Protein AF-A0A839QKT5-F1 (afdb_monomer_lite)

Secondary structure (DSSP, 8-state):
--HHHHHHHHHHHHHHHHHHHHHHHHHHHHHHHHHHHHHHHHHHHHHHHHHHHHHHHHHHHHHHHH--SS-S---HHHHHHHHHHHHHHHHHHHHH-HHHHHHHHHHHHHHHHHHHHHHT--S---HHHHHHHHS-SSHHHHHHHHHHHHHHHHT---

Structure (mmCIF, N/CA/C/O backbone):
data_AF-A0A839QKT5-F1
#
_entry.id   AF-A0A839QKT5-F1
#
loop_
_atom_site.group_PDB
_atom_site.id
_atom_site.type_symbol
_atom_site.label_atom_id
_atom_site.label_alt_id
_atom_site.label_comp_id
_atom_site.label_asym_id
_atom_site.label_entity_id
_atom_site.label_seq_id
_atom_site.pdbx_PDB_ins_code
_atom_site.Cartn_x
_atom_site.Cartn_y
_atom_site.Cartn_z
_atom_site.occupancy
_atom_site.B_iso_or_equiv
_atom_site.auth_seq_id
_atom_site.auth_comp_id
_atom_site.auth_asym_id
_atom_site.auth_atom_id
_atom_site.pdbx_PDB_model_num
ATOM 1 N N . MET A 1 1 ? -34.070 -5.105 59.550 1.00 51.78 1 MET A N 1
ATOM 2 C CA . MET A 1 1 ? -33.816 -6.042 58.430 1.00 51.78 1 MET A CA 1
ATOM 3 C C . MET A 1 1 ? -33.884 -5.419 57.031 1.00 51.78 1 MET A C 1
ATOM 5 O O . MET A 1 1 ? -33.494 -6.091 56.093 1.00 51.78 1 MET A O 1
ATOM 9 N N . TRP A 1 2 ? -34.306 -4.158 56.857 1.00 44.28 2 TRP A N 1
ATOM 10 C CA . TRP A 1 2 ? -34.343 -3.513 55.532 1.00 44.28 2 TRP A CA 1
ATOM 11 C C . TRP A 1 2 ? -32.996 -2.905 55.100 1.00 44.28 2 TRP A C 1
ATOM 13 O O . TRP A 1 2 ? -32.636 -2.972 53.930 1.00 44.28 2 TRP A O 1
ATOM 23 N N . ALA A 1 3 ? -32.203 -2.388 56.044 1.00 51.62 3 ALA A N 1
ATOM 24 C CA . ALA A 1 3 ? -30.921 -1.732 55.759 1.00 51.62 3 ALA A CA 1
ATOM 25 C C . ALA A 1 3 ? -29.873 -2.651 55.095 1.00 51.62 3 ALA A C 1
ATOM 27 O O . ALA A 1 3 ? -29.121 -2.205 54.235 1.00 51.62 3 ALA A O 1
ATOM 28 N N . THR A 1 4 ? -29.851 -3.943 55.437 1.00 53.81 4 THR A N 1
ATOM 29 C CA . THR A 1 4 ? -28.944 -4.932 54.830 1.00 53.81 4 THR A CA 1
ATOM 30 C C . THR A 1 4 ? -29.309 -5.266 53.382 1.00 53.81 4 THR A C 1
ATOM 32 O O . THR A 1 4 ? -28.418 -5.493 52.569 1.00 53.81 4 THR A O 1
ATOM 35 N N . VAL A 1 5 ? -30.598 -5.235 53.028 1.00 55.81 5 VAL A N 1
ATOM 36 C CA . VAL A 1 5 ? -31.071 -5.475 51.652 1.00 55.81 5 VAL A CA 1
ATOM 37 C C . VAL A 1 5 ? -30.737 -4.284 50.746 1.00 55.81 5 VAL A C 1
ATOM 39 O O . VAL A 1 5 ? -30.246 -4.474 49.634 1.00 55.81 5 VAL A O 1
ATOM 42 N N . PHE A 1 6 ? -30.913 -3.052 51.240 1.00 46.53 6 PHE A N 1
ATOM 43 C CA . PHE A 1 6 ? -30.546 -1.841 50.496 1.00 46.53 6 PHE A CA 1
ATOM 44 C C . PHE A 1 6 ? -29.030 -1.694 50.304 1.00 46.53 6 PHE A C 1
ATOM 46 O O . PHE A 1 6 ? -28.591 -1.311 49.221 1.00 46.53 6 PHE A O 1
ATOM 53 N N . ALA A 1 7 ? -28.223 -2.057 51.306 1.00 49.94 7 ALA A N 1
ATOM 54 C CA . ALA A 1 7 ? -26.767 -2.063 51.173 1.00 49.94 7 ALA A CA 1
ATOM 55 C C . ALA A 1 7 ? -26.282 -3.098 50.137 1.00 49.94 7 ALA A C 1
ATOM 57 O O . ALA A 1 7 ? -25.405 -2.792 49.331 1.00 49.94 7 ALA A O 1
ATOM 58 N N . GLY A 1 8 ? -26.890 -4.291 50.098 1.00 43.38 8 GLY A N 1
ATOM 59 C CA . GLY A 1 8 ? -26.579 -5.318 49.096 1.00 43.38 8 GLY A CA 1
ATOM 60 C C . GLY A 1 8 ? -26.918 -4.895 47.660 1.00 43.38 8 GLY A C 1
ATOM 61 O O . GLY A 1 8 ? -26.115 -5.103 46.753 1.00 43.38 8 GLY A O 1
ATOM 62 N N . LEU A 1 9 ? -28.066 -4.238 47.457 1.00 54.50 9 LEU A N 1
ATOM 63 C CA . LEU A 1 9 ? -28.473 -3.692 46.153 1.00 54.50 9 LEU A CA 1
ATOM 64 C C . LEU A 1 9 ? -27.555 -2.561 45.673 1.00 54.50 9 LEU A C 1
ATOM 66 O O . LEU A 1 9 ? -27.207 -2.515 44.494 1.00 54.50 9 LEU A O 1
ATOM 70 N N . ALA A 1 10 ? -27.126 -1.680 46.580 1.00 54.78 10 ALA A N 1
ATOM 71 C CA . ALA A 1 10 ? -26.195 -0.607 46.251 1.00 54.78 10 ALA A CA 1
ATOM 72 C C . ALA A 1 10 ? -24.835 -1.162 45.797 1.00 54.78 10 ALA A C 1
ATOM 74 O O . ALA A 1 10 ? -24.336 -0.758 44.753 1.00 54.78 10 ALA A O 1
ATOM 75 N N . VAL A 1 11 ? -24.272 -2.143 46.512 1.00 57.47 11 VAL A N 1
ATOM 76 C CA . VAL A 1 11 ? -22.992 -2.778 46.142 1.00 57.47 11 VAL A CA 1
ATOM 77 C C . VAL A 1 11 ? -23.096 -3.526 44.808 1.00 57.47 11 VAL A C 1
ATOM 79 O O . VAL A 1 11 ? -22.200 -3.409 43.970 1.00 57.47 11 VAL A O 1
ATOM 82 N N . ALA A 1 12 ? -24.201 -4.237 44.563 1.00 57.78 12 ALA A N 1
ATOM 83 C CA . ALA A 1 12 ? -24.434 -4.927 43.294 1.00 57.78 12 ALA A CA 1
ATOM 84 C C . ALA A 1 12 ? -24.510 -3.954 42.103 1.00 57.78 12 ALA A C 1
ATOM 86 O O . ALA A 1 12 ? -23.929 -4.229 41.048 1.00 57.78 12 ALA A O 1
ATOM 87 N N . GLY A 1 13 ? -25.164 -2.800 42.281 1.00 55.53 13 GLY A N 1
ATOM 88 C CA . GLY A 1 13 ? -25.232 -1.739 41.274 1.00 55.53 13 GLY A CA 1
ATOM 89 C C . GLY A 1 13 ? -23.864 -1.132 40.957 1.00 55.53 13 GLY A C 1
ATOM 90 O O . GLY A 1 13 ? -23.533 -0.918 39.792 1.00 55.53 13 GLY A O 1
ATOM 91 N N . THR A 1 14 ? -23.020 -0.914 41.967 1.00 61.22 14 THR A N 1
ATOM 92 C CA . THR A 1 14 ? -21.677 -0.351 41.758 1.00 61.22 14 THR A CA 1
ATOM 93 C C . THR A 1 14 ? -20.753 -1.327 41.031 1.00 61.22 14 THR A C 1
ATOM 95 O O . THR A 1 14 ? -20.028 -0.918 40.127 1.00 61.22 14 THR A O 1
ATOM 98 N N . VAL A 1 15 ? -20.803 -2.623 41.365 1.00 61.06 15 VAL A N 1
ATOM 99 C CA . VAL A 1 15 ? -19.985 -3.660 40.707 1.00 61.06 15 VAL A CA 1
ATOM 100 C C . VAL A 1 15 ? -20.396 -3.849 39.246 1.00 61.06 15 VAL A C 1
ATOM 102 O O . VAL A 1 15 ? -19.536 -3.904 38.369 1.00 61.06 15 VAL A O 1
ATOM 105 N N . THR A 1 16 ? -21.698 -3.891 38.952 1.00 59.84 16 THR A N 1
ATOM 106 C CA . THR A 1 16 ? -22.181 -3.997 37.563 1.00 59.84 16 THR A CA 1
ATOM 107 C C . THR A 1 16 ? -21.843 -2.758 36.741 1.00 59.84 16 THR A C 1
ATOM 109 O O . THR A 1 16 ? -21.390 -2.894 35.606 1.00 59.84 16 THR A O 1
ATOM 112 N N . ASN A 1 17 ? -21.975 -1.559 37.314 1.00 56.47 17 ASN A N 1
ATOM 113 C CA . ASN A 1 17 ? -21.605 -0.322 36.631 1.00 56.47 17 ASN A CA 1
ATOM 114 C C . ASN A 1 17 ? -20.086 -0.236 36.388 1.00 56.47 17 ASN A C 1
ATOM 116 O O . ASN A 1 17 ? -19.655 0.196 35.321 1.00 56.47 17 ASN A O 1
ATOM 120 N N . PHE A 1 18 ? -19.267 -0.712 37.330 1.00 55.69 18 PHE A N 1
ATOM 121 C CA . PHE A 1 18 ? -17.814 -0.794 37.177 1.00 55.69 18 PHE A CA 1
ATOM 122 C C . PHE A 1 18 ? -17.397 -1.787 36.084 1.00 55.69 18 PHE A C 1
ATOM 124 O O . PHE A 1 18 ? -16.600 -1.428 35.223 1.00 55.69 18 PHE A O 1
ATOM 131 N N . LEU A 1 19 ? -17.973 -2.994 36.058 1.00 61.81 19 LEU A N 1
ATOM 132 C CA . LEU A 1 19 ? -17.689 -3.999 35.025 1.00 61.81 19 LEU A CA 1
ATOM 133 C C . LEU A 1 19 ? -18.149 -3.544 33.638 1.00 61.81 19 LEU A C 1
ATOM 135 O O . LEU A 1 19 ? -17.414 -3.698 32.666 1.00 61.81 19 LEU A O 1
ATOM 139 N N . TYR A 1 20 ? -19.332 -2.932 33.546 1.00 60.31 20 TYR A N 1
ATOM 140 C CA . TYR A 1 20 ? -19.813 -2.335 32.303 1.00 60.31 20 TYR A CA 1
ATOM 141 C C . TYR A 1 20 ? -18.892 -1.206 31.833 1.00 60.31 20 TYR A C 1
ATOM 143 O O . TYR A 1 20 ? -18.544 -1.145 30.656 1.00 60.31 20 TYR A O 1
ATOM 151 N N . THR A 1 21 ? -18.451 -0.342 32.750 1.00 56.03 21 THR A N 1
ATOM 152 C CA . THR A 1 21 ? -17.541 0.764 32.437 1.00 56.03 21 THR A CA 1
ATOM 153 C C . THR A 1 21 ? -16.172 0.248 32.005 1.00 56.03 21 THR A C 1
ATOM 155 O O . THR A 1 21 ? -15.669 0.699 30.983 1.00 56.03 21 THR A O 1
ATOM 158 N N . GLN A 1 22 ? -15.596 -0.737 32.702 1.00 55.97 22 GLN A N 1
ATOM 159 C CA . GLN A 1 22 ? -14.339 -1.368 32.296 1.00 55.97 22 GLN A CA 1
ATOM 160 C C . GLN A 1 22 ? -14.464 -2.040 30.930 1.00 55.97 22 GLN A C 1
ATOM 162 O O . GLN A 1 22 ? -13.655 -1.767 30.053 1.00 55.97 22 GLN A O 1
ATOM 167 N N . TRP A 1 23 ? -15.509 -2.839 30.702 1.00 63.28 23 TRP A N 1
ATOM 168 C CA . TRP A 1 23 ? -15.745 -3.484 29.409 1.00 63.28 23 TRP A CA 1
ATOM 169 C C . TRP A 1 23 ? -15.938 -2.466 28.276 1.00 63.28 23 TRP A C 1
ATOM 171 O O . TRP A 1 23 ? -15.373 -2.615 27.191 1.00 63.28 23 TRP A O 1
ATOM 181 N N . ALA A 1 24 ? -16.696 -1.395 28.525 1.00 62.41 24 ALA A N 1
ATOM 182 C CA . ALA A 1 24 ? -16.911 -0.324 27.561 1.00 62.41 24 ALA A CA 1
ATOM 183 C C . ALA A 1 24 ? -15.625 0.468 27.270 1.00 62.41 24 ALA A C 1
ATOM 185 O O . ALA A 1 24 ? -15.409 0.847 26.119 1.00 62.41 24 ALA A O 1
ATOM 186 N N . ILE A 1 25 ? -14.776 0.701 28.277 1.00 64.56 25 ILE A N 1
ATOM 187 C CA . ILE A 1 25 ? -13.460 1.335 28.121 1.00 64.56 25 ILE A CA 1
ATOM 188 C C . ILE A 1 25 ? -12.551 0.433 27.291 1.00 64.56 25 ILE A C 1
ATOM 190 O O . ILE A 1 25 ? -12.096 0.867 26.240 1.00 64.56 25 ILE A O 1
ATOM 194 N N . THR A 1 26 ? -12.399 -0.843 27.661 1.00 71.31 26 THR A N 1
ATOM 195 C CA . THR A 1 26 ? -11.575 -1.797 26.907 1.00 71.31 26 THR A CA 1
ATOM 196 C C . THR A 1 26 ? -12.021 -1.878 25.451 1.00 71.31 26 THR A C 1
ATOM 198 O O . THR A 1 26 ? -11.193 -1.798 24.553 1.00 71.31 26 THR A O 1
ATOM 201 N N . ARG A 1 27 ? -13.332 -1.934 25.183 1.00 75.12 27 ARG A N 1
ATOM 202 C CA . ARG A 1 27 ? -13.852 -1.963 23.809 1.00 75.12 27 ARG A CA 1
ATOM 203 C C . ARG A 1 27 ? -13.555 -0.675 23.036 1.00 75.12 27 ARG A C 1
ATOM 205 O O . ARG A 1 27 ? -13.206 -0.750 21.859 1.00 75.12 27 ARG A O 1
ATOM 212 N N . ARG A 1 28 ? -13.706 0.501 23.656 1.00 78.88 28 ARG A N 1
ATOM 213 C CA . ARG A 1 28 ? -13.367 1.788 23.019 1.00 78.88 28 ARG A CA 1
ATOM 214 C C . ARG A 1 28 ? -11.874 1.894 22.742 1.00 78.88 28 ARG A C 1
ATOM 216 O O . ARG A 1 28 ? -11.512 2.328 21.652 1.00 78.88 28 ARG A O 1
ATOM 223 N N . ASP A 1 29 ? -11.043 1.459 23.679 1.00 82.06 29 ASP A N 1
ATOM 224 C CA . ASP A 1 29 ? -9.589 1.474 23.550 1.00 82.06 29 ASP A CA 1
ATOM 225 C C . ASP A 1 29 ? -9.132 0.524 22.443 1.00 82.06 29 ASP A C 1
ATOM 227 O O . ASP A 1 29 ? -8.331 0.921 21.603 1.00 82.06 29 ASP A O 1
ATOM 231 N N . THR A 1 30 ? -9.714 -0.677 22.342 1.00 83.19 30 THR A N 1
ATOM 232 C CA . THR A 1 30 ? -9.441 -1.600 21.230 1.00 83.19 30 THR A CA 1
ATOM 233 C C . THR A 1 30 ? -9.868 -1.018 19.882 1.00 83.19 30 THR A C 1
ATOM 235 O O . THR A 1 30 ? -9.123 -1.118 18.912 1.00 83.19 30 THR A O 1
ATOM 238 N N . ILE A 1 31 ? -11.043 -0.381 19.794 1.00 86.44 31 ILE A N 1
ATOM 239 C CA . ILE A 1 31 ? -11.508 0.255 18.547 1.00 86.44 31 ILE A CA 1
ATOM 240 C C . ILE A 1 31 ? -10.589 1.416 18.153 1.00 86.44 31 ILE A C 1
ATOM 242 O O . ILE A 1 31 ? -10.247 1.559 16.979 1.00 86.44 31 ILE A O 1
ATOM 246 N N . LYS A 1 32 ? -10.187 2.241 19.124 1.00 88.12 32 LYS A N 1
ATOM 247 C CA . LYS A 1 32 ? -9.266 3.357 18.908 1.00 88.12 32 LYS A CA 1
ATOM 248 C C . LYS A 1 32 ? -7.901 2.853 18.443 1.00 88.12 32 LYS A C 1
ATOM 250 O O . LYS A 1 32 ? -7.420 3.319 17.417 1.00 88.12 32 LYS A O 1
ATOM 255 N N . TRP A 1 33 ? -7.340 1.866 19.140 1.00 89.38 33 TRP A N 1
ATOM 256 C CA . TRP A 1 33 ? -6.077 1.226 18.780 1.00 89.38 33 TRP A CA 1
ATOM 257 C C . TRP A 1 33 ? -6.122 0.648 17.363 1.00 89.38 33 TRP A C 1
ATOM 259 O O . TRP A 1 33 ? -5.269 0.977 16.546 1.00 89.38 33 TRP A O 1
ATOM 269 N N . ARG A 1 34 ? -7.164 -0.130 17.033 1.00 89.50 34 ARG A N 1
ATOM 270 C CA . ARG A 1 34 ? -7.354 -0.705 15.692 1.00 89.50 34 ARG A CA 1
ATOM 271 C C . ARG A 1 34 ? -7.356 0.385 14.625 1.00 89.50 34 ARG A C 1
ATOM 273 O O . ARG A 1 34 ? -6.692 0.250 13.606 1.00 89.50 34 ARG A O 1
ATOM 280 N N . ARG A 1 35 ? -8.087 1.478 14.857 1.00 91.69 35 ARG A N 1
ATOM 281 C CA . ARG A 1 35 ? -8.159 2.602 13.918 1.00 91.69 35 ARG A CA 1
ATOM 282 C C . ARG A 1 35 ? -6.809 3.302 13.745 1.00 91.69 35 ARG A C 1
ATOM 284 O O . ARG A 1 35 ? -6.454 3.633 12.619 1.00 91.69 35 ARG A O 1
ATOM 291 N N . GLU A 1 36 ? -6.090 3.559 14.834 1.00 93.38 36 GLU A N 1
ATOM 292 C CA . GLU A 1 36 ? -4.763 4.185 14.788 1.00 93.38 36 GLU A CA 1
ATOM 293 C C . GLU A 1 36 ? -3.760 3.305 14.042 1.00 93.38 36 GLU A C 1
ATOM 295 O O . GLU A 1 36 ? -2.980 3.810 13.238 1.00 93.38 36 G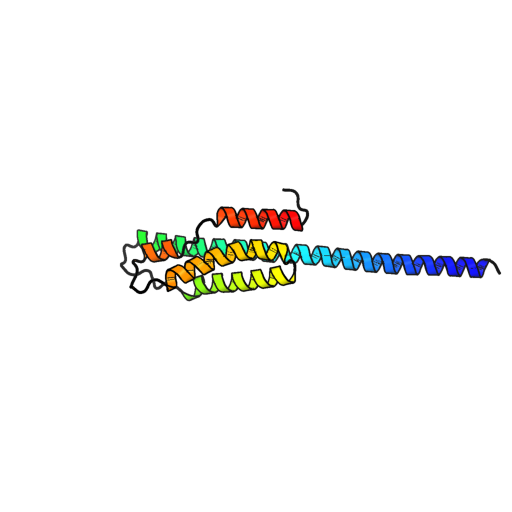LU A O 1
ATOM 300 N N . GLU A 1 37 ? -3.809 1.994 14.260 1.00 93.69 37 GLU A N 1
ATOM 301 C CA . GLU A 1 37 ? -2.917 1.059 13.588 1.00 93.69 37 GLU A CA 1
ATOM 302 C C . GLU A 1 37 ? -3.236 0.943 12.094 1.00 93.69 37 GLU A C 1
ATOM 304 O O . GLU A 1 37 ? -2.341 1.088 11.265 1.00 93.69 37 GLU A O 1
ATOM 309 N N . LEU A 1 38 ? -4.519 0.831 11.729 1.00 94.19 38 LEU A N 1
ATOM 310 C CA . LEU A 1 38 ? -4.951 0.894 10.330 1.00 94.19 38 LEU A CA 1
ATOM 311 C C . LEU A 1 38 ? -4.514 2.198 9.650 1.00 94.19 38 LEU A C 1
ATOM 313 O O . LEU A 1 38 ? -4.064 2.170 8.509 1.00 94.19 38 LEU A O 1
ATOM 317 N N . GLN A 1 39 ? -4.595 3.337 10.346 1.00 95.81 39 GLN A N 1
ATOM 318 C CA . GLN A 1 39 ? -4.146 4.620 9.803 1.00 95.81 39 GLN A CA 1
ATOM 319 C C . GLN A 1 39 ? -2.649 4.608 9.473 1.00 95.81 39 GLN A C 1
ATOM 321 O O . GLN A 1 39 ? -2.258 5.082 8.406 1.00 95.81 39 GLN A O 1
ATOM 326 N N . LYS A 1 40 ? -1.813 4.071 10.371 1.00 95.88 40 LYS A N 1
ATOM 327 C CA . LYS A 1 40 ? -0.368 3.946 10.134 1.00 95.88 40 LYS A CA 1
ATOM 328 C C . LYS A 1 40 ? -0.087 3.028 8.952 1.00 95.88 40 LYS A C 1
ATOM 330 O O . LYS A 1 40 ? 0.673 3.406 8.070 1.00 95.88 40 LYS A O 1
ATOM 335 N N . LEU A 1 41 ? -0.722 1.858 8.909 1.00 96.12 41 LEU A N 1
ATOM 336 C CA . LEU A 1 41 ? -0.513 0.875 7.846 1.00 96.12 41 LEU A CA 1
ATOM 337 C C . LEU A 1 41 ? -0.925 1.417 6.474 1.00 96.12 41 LEU A C 1
ATOM 339 O O . LEU A 1 41 ? -0.144 1.333 5.531 1.00 96.12 41 LEU A O 1
ATOM 343 N N . VAL A 1 42 ? -2.098 2.052 6.368 1.00 96.31 42 VAL A N 1
ATOM 344 C CA . VAL A 1 42 ? -2.544 2.701 5.123 1.00 96.31 42 VAL A CA 1
ATOM 345 C C . VAL A 1 42 ? -1.586 3.819 4.711 1.00 96.31 42 VAL A C 1
ATOM 347 O O . VAL A 1 42 ? -1.224 3.911 3.541 1.00 96.31 42 VAL A O 1
ATOM 350 N N . SER A 1 43 ? -1.135 4.649 5.658 1.00 96.75 43 SER A N 1
ATOM 351 C CA . SER A 1 43 ? -0.158 5.706 5.373 1.00 96.75 43 SER A CA 1
ATOM 352 C C . SER A 1 43 ? 1.165 5.135 4.859 1.00 96.75 43 SER A C 1
ATOM 354 O O . SER A 1 43 ? 1.690 5.631 3.867 1.00 96.75 43 SER A O 1
ATOM 356 N N . ASN A 1 44 ? 1.676 4.079 5.496 1.00 96.62 44 ASN A N 1
ATOM 357 C CA . ASN A 1 44 ? 2.916 3.416 5.102 1.00 96.62 44 ASN A CA 1
ATOM 358 C C . ASN A 1 44 ? 2.793 2.771 3.716 1.00 96.62 44 ASN A C 1
ATOM 360 O O . ASN A 1 44 ? 3.711 2.888 2.912 1.00 96.62 44 ASN A O 1
ATOM 364 N N . LEU A 1 45 ? 1.655 2.138 3.409 1.00 97.00 45 LEU A N 1
ATOM 365 C CA . LEU A 1 45 ? 1.398 1.550 2.092 1.00 97.00 45 LEU A CA 1
ATOM 366 C C . LEU A 1 45 ? 1.394 2.614 0.988 1.00 97.00 45 LEU A C 1
ATOM 368 O O . LEU A 1 45 ? 2.044 2.446 -0.041 1.00 97.00 45 LEU A O 1
ATOM 372 N N . LEU A 1 46 ? 0.682 3.723 1.209 1.00 96.25 46 LEU A N 1
ATOM 373 C CA . LEU A 1 46 ? 0.628 4.835 0.258 1.00 96.25 46 LEU A CA 1
ATOM 374 C C . LEU A 1 46 ? 1.996 5.497 0.079 1.00 96.25 46 LEU A C 1
ATOM 376 O O . LEU A 1 46 ? 2.346 5.873 -1.037 1.00 96.25 46 LEU A O 1
ATOM 380 N N . GLN A 1 47 ? 2.761 5.636 1.164 1.00 95.56 47 GLN A N 1
ATOM 381 C CA . GLN A 1 47 ? 4.115 6.169 1.110 1.00 95.56 47 GLN A CA 1
ATOM 382 C C . GLN A 1 47 ? 5.029 5.250 0.295 1.00 95.56 47 GLN A C 1
ATOM 384 O O . GLN A 1 47 ? 5.590 5.711 -0.687 1.00 95.56 47 GLN A O 1
ATOM 389 N N . LEU A 1 48 ? 5.086 3.950 0.602 1.00 94.75 48 LEU A N 1
ATOM 390 C CA . LEU A 1 48 ? 5.884 2.985 -0.165 1.00 94.75 48 LEU A CA 1
ATOM 391 C C . LEU A 1 48 ? 5.515 2.973 -1.652 1.00 94.75 48 LEU A C 1
ATOM 393 O O . LEU A 1 48 ? 6.385 2.849 -2.510 1.00 94.75 48 LEU A O 1
ATOM 397 N N . SER A 1 49 ? 4.220 3.081 -1.966 1.00 94.62 49 SER A N 1
ATOM 398 C CA . SER A 1 49 ? 3.740 3.117 -3.351 1.00 94.62 49 SER A CA 1
ATOM 399 C C . SER A 1 49 ? 4.264 4.344 -4.098 1.00 94.62 49 SER A C 1
ATOM 401 O O . SER A 1 49 ? 4.708 4.223 -5.240 1.00 94.62 49 SER A O 1
ATOM 403 N N . ARG A 1 50 ? 4.267 5.511 -3.442 1.00 93.94 50 ARG A N 1
ATOM 404 C CA . ARG A 1 50 ? 4.813 6.756 -3.999 1.00 93.94 50 ARG A CA 1
ATOM 405 C C . ARG A 1 50 ? 6.328 6.739 -4.080 1.00 93.94 50 ARG A C 1
ATOM 407 O O . ARG A 1 50 ? 6.847 7.104 -5.123 1.00 93.94 50 ARG A O 1
ATOM 414 N N . ASP A 1 51 ? 7.007 6.287 -3.032 1.00 92.38 51 ASP A N 1
ATOM 415 C CA . ASP A 1 51 ? 8.467 6.212 -2.978 1.00 92.38 51 ASP A CA 1
ATOM 416 C C . ASP A 1 51 ? 8.979 5.323 -4.120 1.00 92.38 51 ASP A C 1
ATOM 418 O O . ASP A 1 51 ? 9.829 5.748 -4.892 1.00 92.38 51 ASP A O 1
ATOM 422 N N . ARG A 1 52 ? 8.347 4.162 -4.358 1.00 90.31 52 ARG A N 1
ATOM 423 C CA . ARG A 1 52 ? 8.679 3.310 -5.513 1.00 90.31 52 ARG A CA 1
ATOM 424 C C . ARG A 1 52 ? 8.486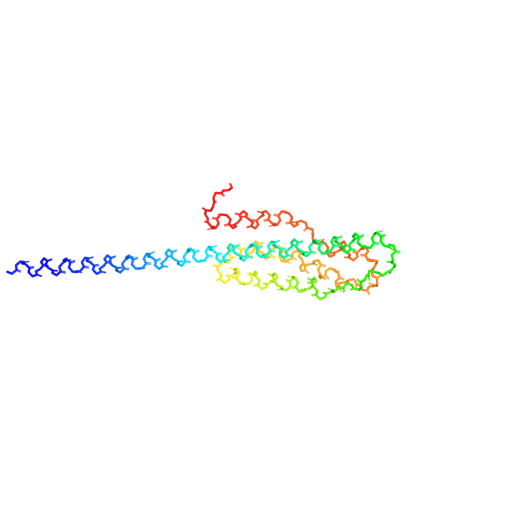 4.020 -6.860 1.00 90.31 52 ARG A C 1
ATOM 426 O O . ARG A 1 52 ? 9.283 3.804 -7.764 1.00 90.31 52 ARG A O 1
ATOM 433 N N . GLN A 1 53 ? 7.413 4.794 -7.040 1.00 90.38 53 GLN A N 1
ATOM 434 C CA . GLN A 1 53 ? 7.186 5.532 -8.295 1.00 90.38 53 GLN A CA 1
ATOM 435 C C . GLN A 1 53 ? 8.162 6.701 -8.458 1.00 90.38 53 GLN A C 1
ATOM 437 O O . GLN A 1 53 ? 8.603 6.966 -9.571 1.00 90.38 53 GLN A O 1
ATOM 442 N N . SER A 1 54 ? 8.518 7.366 -7.358 1.00 89.75 54 SER A N 1
ATOM 443 C CA . SER A 1 54 ? 9.534 8.417 -7.343 1.00 89.75 54 SER A CA 1
ATOM 444 C C . SER A 1 54 ? 10.896 7.853 -7.722 1.00 89.75 54 SER A C 1
ATOM 446 O O . SER A 1 54 ? 11.527 8.399 -8.612 1.00 89.75 54 SER A O 1
ATOM 448 N N . ASP A 1 55 ? 11.301 6.723 -7.135 1.00 88.00 55 ASP A N 1
ATOM 449 C CA . ASP A 1 55 ? 12.568 6.061 -7.459 1.00 88.00 55 ASP A CA 1
ATOM 450 C C . ASP A 1 55 ? 12.648 5.705 -8.955 1.00 88.00 55 ASP A C 1
ATOM 452 O O . ASP A 1 55 ? 13.658 5.963 -9.604 1.00 88.00 55 ASP A O 1
ATOM 456 N N . LEU A 1 56 ? 11.564 5.168 -9.533 1.00 86.44 56 LEU A N 1
ATOM 457 C CA . LEU A 1 56 ? 11.493 4.874 -10.972 1.00 86.44 56 LEU A CA 1
ATOM 458 C C . LEU A 1 56 ? 11.542 6.148 -11.835 1.00 86.44 56 LEU A C 1
ATOM 460 O O . LEU A 1 56 ? 12.140 6.142 -12.911 1.00 86.44 56 LEU A O 1
ATOM 464 N N . GLY A 1 57 ? 10.921 7.236 -11.374 1.00 85.81 57 GLY A N 1
ATOM 465 C CA . GLY A 1 57 ? 10.971 8.543 -12.031 1.00 85.81 57 GLY A CA 1
ATOM 466 C C . GLY A 1 57 ? 12.367 9.171 -11.993 1.00 85.81 57 GLY A C 1
ATOM 467 O O . GLY A 1 57 ? 12.852 9.648 -13.016 1.00 85.81 57 GLY A O 1
ATOM 468 N N . ASP A 1 58 ? 13.048 9.102 -10.852 1.00 85.69 58 ASP A N 1
ATOM 469 C CA . ASP A 1 58 ? 14.417 9.590 -10.683 1.00 85.69 58 ASP A CA 1
ATOM 470 C C . ASP A 1 58 ? 15.394 8.785 -11.559 1.00 85.69 58 ASP A C 1
ATOM 472 O O . ASP A 1 58 ? 16.289 9.354 -12.191 1.00 85.69 58 ASP A O 1
ATOM 476 N N . GLU A 1 59 ? 15.197 7.465 -11.669 1.00 80.75 59 GLU A N 1
ATOM 477 C CA . GLU A 1 59 ? 15.943 6.600 -12.594 1.00 80.75 59 GLU A CA 1
ATOM 478 C C . GLU A 1 59 ? 15.699 6.986 -14.064 1.00 80.75 59 GLU A C 1
ATOM 480 O O . GLU A 1 59 ? 16.649 7.065 -14.853 1.00 80.75 59 GLU A O 1
ATOM 485 N N . TYR A 1 60 ? 14.450 7.293 -14.428 1.00 81.56 60 TYR A N 1
ATOM 486 C CA . TYR A 1 60 ? 14.092 7.793 -15.758 1.00 81.56 60 TYR A CA 1
ATOM 487 C C . TYR A 1 60 ? 14.800 9.117 -16.071 1.00 81.56 60 TYR A C 1
ATOM 489 O O . TYR A 1 60 ? 15.429 9.262 -17.124 1.00 81.56 60 TYR A O 1
ATOM 497 N N . GLU A 1 61 ? 14.740 10.087 -15.158 1.00 81.75 61 GLU A N 1
ATOM 498 C CA . GLU A 1 61 ? 15.383 11.389 -15.338 1.00 81.75 61 GLU A CA 1
ATOM 499 C C . GLU A 1 61 ? 16.908 11.258 -15.427 1.00 81.75 61 GLU A C 1
ATOM 501 O O . GLU A 1 61 ? 17.544 11.903 -16.269 1.00 81.75 61 GLU A O 1
ATOM 506 N N . ALA A 1 62 ? 17.507 10.379 -14.621 1.00 79.31 62 ALA A N 1
ATOM 507 C CA . ALA A 1 62 ? 18.936 10.090 -14.665 1.00 79.31 62 ALA A CA 1
ATOM 508 C C . ALA A 1 62 ? 19.370 9.488 -16.013 1.00 79.31 62 ALA A C 1
ATOM 510 O O . ALA A 1 62 ? 20.434 9.853 -16.524 1.00 79.31 62 ALA A O 1
ATOM 511 N N . TYR A 1 63 ? 18.555 8.609 -16.607 1.00 76.06 63 TYR A N 1
ATOM 512 C CA . TYR A 1 63 ? 18.807 8.038 -17.934 1.00 76.06 63 TYR A CA 1
ATOM 513 C C . TYR A 1 63 ? 18.749 9.096 -19.038 1.00 76.06 63 TYR A C 1
ATOM 515 O O . TYR A 1 63 ? 19.693 9.238 -19.820 1.00 76.06 63 TYR A O 1
ATOM 523 N N . VAL A 1 64 ? 17.666 9.880 -19.072 1.00 80.50 64 VAL A N 1
ATOM 524 C CA . VAL A 1 64 ? 17.452 10.917 -20.093 1.00 80.50 64 VAL A CA 1
ATOM 525 C C . VAL A 1 64 ? 18.520 12.011 -20.010 1.00 80.50 64 VAL A C 1
ATOM 527 O O . VAL A 1 64 ? 18.998 12.484 -21.041 1.00 80.50 64 VAL A O 1
ATOM 530 N N . SER A 1 65 ? 18.919 12.411 -18.799 1.00 78.75 65 SER A N 1
ATOM 531 C CA . SER A 1 65 ? 19.893 13.491 -18.589 1.00 78.75 65 SER A CA 1
ATOM 532 C C . SER A 1 65 ? 21.339 13.095 -18.895 1.00 78.75 65 SER A C 1
ATOM 534 O O . SER A 1 65 ? 22.091 13.926 -19.403 1.00 78.75 65 SER A O 1
ATOM 536 N N . ASN A 1 66 ? 21.742 11.847 -18.623 1.00 69.88 66 ASN A N 1
ATOM 537 C CA . ASN A 1 66 ? 23.139 11.424 -18.769 1.00 69.88 66 ASN A CA 1
ATOM 538 C C . ASN A 1 66 ? 23.466 10.722 -20.094 1.00 69.88 66 ASN A C 1
ATOM 540 O O . ASN A 1 66 ? 24.648 10.495 -20.351 1.00 69.88 66 ASN A O 1
ATOM 544 N N . PHE A 1 67 ? 22.476 10.385 -20.936 1.00 57.34 67 PHE A N 1
ATOM 545 C CA . PHE A 1 67 ? 22.674 9.741 -22.252 1.00 57.34 67 PHE A CA 1
ATOM 546 C C . PHE A 1 67 ? 23.672 8.560 -22.229 1.00 57.34 67 PHE A C 1
ATOM 548 O O . PHE A 1 67 ? 24.346 8.262 -23.217 1.00 57.34 67 PHE A O 1
ATOM 555 N N . SER A 1 68 ? 23.809 7.882 -21.087 1.00 53.41 68 SER A N 1
ATOM 556 C CA . SER A 1 68 ? 24.692 6.734 -20.942 1.00 53.41 68 SER A CA 1
ATOM 557 C C . SER A 1 68 ? 23.891 5.468 -21.196 1.00 53.41 68 SER A C 1
ATOM 559 O O . SER A 1 68 ? 22.889 5.221 -20.533 1.00 53.41 68 SER A O 1
ATOM 561 N N . SER A 1 69 ? 24.377 4.623 -22.107 1.00 52.38 69 SER A N 1
ATOM 562 C CA . SER A 1 69 ? 23.775 3.347 -22.531 1.00 52.38 69 SER A CA 1
ATOM 563 C C . SER A 1 69 ? 23.644 2.279 -21.431 1.00 52.38 69 SER A C 1
ATOM 565 O O . SER A 1 69 ? 23.377 1.116 -21.715 1.00 52.38 69 SER A O 1
ATOM 567 N N . ARG A 1 70 ? 23.912 2.637 -20.177 1.00 52.34 70 ARG A N 1
ATOM 568 C CA . ARG A 1 70 ? 23.705 1.816 -18.993 1.00 52.34 70 ARG A CA 1
ATOM 569 C C . ARG A 1 70 ? 23.125 2.721 -17.924 1.00 52.34 70 ARG A C 1
ATOM 571 O O . ARG A 1 70 ? 23.807 3.648 -17.488 1.00 52.34 70 ARG A O 1
ATOM 578 N N . LEU A 1 71 ? 21.895 2.433 -17.504 1.00 54.69 71 LEU A N 1
ATOM 579 C CA . LEU A 1 71 ? 21.416 2.877 -16.202 1.00 54.69 71 LEU A CA 1
ATOM 580 C C . LEU A 1 71 ? 22.500 2.517 -15.169 1.00 54.69 71 LEU A C 1
ATOM 582 O O . LEU A 1 71 ? 23.025 1.395 -15.232 1.00 54.69 71 LEU A O 1
ATOM 586 N N . PRO A 1 72 ? 22.899 3.429 -14.262 1.00 50.69 72 PRO A N 1
ATOM 587 C CA . PRO A 1 72 ? 23.708 3.030 -13.117 1.00 50.69 72 PRO A CA 1
ATOM 588 C C . PRO A 1 72 ? 22.962 1.876 -12.457 1.00 50.69 72 PRO A C 1
ATOM 590 O O . PRO A 1 72 ? 21.793 2.043 -12.129 1.00 50.69 72 PRO A O 1
ATOM 593 N N . GLY A 1 73 ? 23.606 0.701 -12.415 1.00 52.75 73 GLY A N 1
ATOM 594 C CA . GLY A 1 73 ? 22.945 -0.588 -12.213 1.00 52.75 73 GLY A CA 1
ATOM 595 C C . GLY A 1 73 ? 21.827 -0.476 -11.193 1.00 52.75 73 GLY A C 1
ATOM 596 O O . GLY A 1 73 ? 22.111 -0.278 -10.011 1.00 52.75 73 GLY A O 1
ATOM 597 N N . ARG A 1 74 ? 20.585 -0.536 -11.695 1.00 57.62 74 ARG A N 1
ATOM 598 C CA . ARG A 1 74 ? 19.365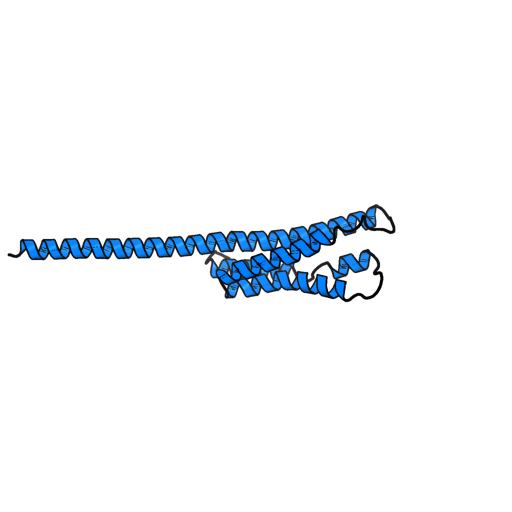 -0.452 -10.901 1.00 57.62 74 ARG A CA 1
ATOM 599 C C . ARG A 1 74 ? 19.581 -1.303 -9.664 1.00 57.62 74 ARG A C 1
ATOM 601 O O . ARG A 1 74 ? 19.945 -2.479 -9.776 1.00 57.62 74 ARG A O 1
ATOM 608 N N . GLU A 1 75 ? 19.388 -0.734 -8.478 1.00 58.62 75 GLU A N 1
ATOM 609 C CA . GLU A 1 75 ? 19.293 -1.564 -7.286 1.00 58.62 75 GLU A CA 1
ATOM 610 C C . GLU A 1 75 ? 17.946 -2.289 -7.373 1.00 58.62 75 GLU A C 1
ATOM 612 O O . GLU A 1 75 ? 17.013 -1.969 -6.649 1.00 58.62 75 GLU A O 1
ATOM 617 N N . GLU A 1 76 ? 17.843 -3.296 -8.249 1.00 59.88 76 GLU A N 1
ATOM 618 C CA . GLU A 1 76 ? 16.695 -4.202 -8.423 1.00 59.88 76 GLU A CA 1
ATOM 619 C C . GLU A 1 76 ? 16.180 -4.727 -7.073 1.00 59.88 76 GLU A C 1
ATOM 621 O O . GLU A 1 76 ? 15.024 -5.113 -6.917 1.00 59.88 76 GLU A O 1
ATOM 626 N N . ARG A 1 77 ? 17.068 -4.741 -6.074 1.00 60.34 77 ARG A N 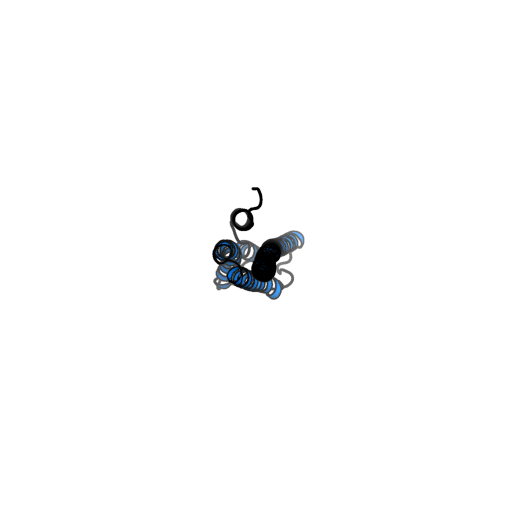1
ATOM 627 C CA . ARG A 1 77 ? 16.769 -5.066 -4.686 1.00 60.34 77 ARG A CA 1
ATOM 628 C C . ARG A 1 77 ? 15.783 -4.086 -4.047 1.00 60.34 77 ARG A C 1
ATOM 630 O O . ARG A 1 77 ? 14.901 -4.561 -3.348 1.00 60.34 77 ARG A O 1
ATOM 637 N N . LYS A 1 78 ? 15.892 -2.772 -4.274 1.00 71.62 78 LYS A N 1
ATOM 638 C CA . LYS A 1 78 ? 15.035 -1.746 -3.651 1.00 71.62 78 LYS A CA 1
ATOM 639 C C . LYS A 1 78 ? 13.603 -1.788 -4.171 1.00 71.62 78 LYS A C 1
ATOM 641 O O . LYS A 1 78 ? 12.675 -1.852 -3.373 1.00 71.62 78 LYS A O 1
ATOM 646 N N . THR A 1 79 ? 13.403 -1.830 -5.487 1.00 74.19 79 THR A N 1
ATOM 647 C CA . THR A 1 79 ? 12.056 -1.885 -6.083 1.00 74.19 79 THR A CA 1
ATOM 648 C C . THR A 1 79 ? 11.313 -3.160 -5.687 1.00 74.19 79 THR A C 1
ATOM 650 O O . THR A 1 79 ? 10.171 -3.083 -5.232 1.00 74.19 79 THR A O 1
ATOM 653 N N . LYS A 1 80 ? 11.978 -4.322 -5.750 1.00 81.25 80 LYS A N 1
ATOM 654 C CA . LYS A 1 80 ? 11.417 -5.604 -5.287 1.00 81.25 80 LYS A CA 1
ATOM 655 C C . LYS A 1 80 ? 11.170 -5.609 -3.776 1.00 81.25 80 LYS A C 1
ATOM 657 O O . LYS A 1 80 ? 10.158 -6.139 -3.320 1.00 81.25 80 LYS A O 1
ATOM 662 N N . GLN A 1 81 ? 12.050 -4.979 -2.996 1.00 87.06 81 GLN A N 1
ATOM 663 C CA . GLN A 1 81 ? 11.866 -4.816 -1.554 1.00 87.06 81 GLN A CA 1
ATOM 664 C C . GLN A 1 81 ? 10.630 -3.973 -1.230 1.00 87.06 81 GLN A C 1
ATOM 666 O O . GLN A 1 81 ? 9.880 -4.357 -0.335 1.00 87.06 81 GLN A O 1
ATOM 671 N N . HIS A 1 82 ? 10.376 -2.882 -1.960 1.00 89.31 82 HIS A N 1
ATOM 672 C CA . HIS A 1 82 ? 9.161 -2.086 -1.782 1.00 89.31 82 HIS A CA 1
ATOM 673 C C . HIS A 1 82 ? 7.905 -2.930 -2.024 1.00 89.31 82 HIS A C 1
ATOM 675 O O . HIS A 1 82 ? 7.010 -2.931 -1.182 1.00 89.31 82 HIS A O 1
ATOM 681 N N . VAL A 1 83 ? 7.853 -3.711 -3.110 1.00 92.19 83 VAL A N 1
ATOM 682 C CA . VAL A 1 83 ? 6.697 -4.581 -3.407 1.00 92.19 83 VAL A CA 1
ATOM 683 C C . VAL A 1 83 ? 6.477 -5.633 -2.315 1.00 92.19 83 VAL A C 1
ATOM 685 O O . VAL A 1 83 ? 5.345 -5.834 -1.877 1.00 92.19 83 VAL A O 1
ATOM 688 N N . TRP A 1 84 ? 7.547 -6.250 -1.811 1.00 92.31 84 TRP A N 1
ATOM 689 C CA . TRP A 1 84 ? 7.457 -7.201 -0.699 1.00 92.31 84 TRP A CA 1
ATOM 690 C C . TRP A 1 84 ? 6.999 -6.544 0.615 1.00 92.31 84 TRP A C 1
ATOM 692 O O . TRP A 1 84 ? 6.170 -7.091 1.339 1.00 92.31 84 TRP A O 1
ATOM 702 N N . GLN A 1 85 ? 7.486 -5.341 0.930 1.00 93.81 85 GLN A N 1
ATOM 703 C CA . GLN A 1 85 ? 7.034 -4.596 2.111 1.00 93.81 85 GLN A CA 1
ATOM 704 C C . GLN A 1 85 ? 5.549 -4.221 2.019 1.00 93.81 85 GLN A C 1
ATOM 706 O O . GLN A 1 85 ? 4.842 -4.287 3.025 1.00 93.81 85 GLN A O 1
ATOM 711 N N . MET A 1 86 ? 5.062 -3.867 0.825 1.00 96.62 86 MET A N 1
ATOM 712 C CA . MET A 1 86 ? 3.635 -3.624 0.599 1.00 96.62 86 MET A CA 1
ATOM 713 C C . MET A 1 86 ? 2.801 -4.882 0.858 1.00 96.62 86 MET A C 1
ATOM 715 O O . MET A 1 86 ? 1.772 -4.781 1.522 1.00 96.62 86 MET A O 1
ATOM 719 N N . GLU A 1 87 ? 3.250 -6.055 0.399 1.00 97.12 87 GLU A N 1
ATOM 720 C CA . GLU A 1 87 ? 2.581 -7.340 0.660 1.00 97.12 87 GLU A CA 1
ATOM 721 C C . GLU A 1 87 ? 2.409 -7.582 2.166 1.00 97.12 87 GLU A C 1
ATOM 723 O O . GLU A 1 87 ? 1.307 -7.861 2.640 1.00 97.12 87 GLU A O 1
ATOM 728 N N . LEU A 1 88 ? 3.477 -7.383 2.946 1.00 95.44 88 LEU A N 1
ATOM 729 C CA . LEU A 1 88 ? 3.423 -7.529 4.401 1.00 95.44 88 LEU A CA 1
ATOM 730 C C . LEU A 1 88 ? 2.428 -6.567 5.053 1.00 95.44 88 LEU A C 1
ATOM 732 O O . LEU A 1 88 ? 1.720 -6.956 5.982 1.00 95.44 88 LEU A O 1
ATOM 736 N N . ILE A 1 89 ? 2.362 -5.320 4.584 1.00 96.50 89 ILE A N 1
ATOM 737 C CA . ILE A 1 89 ? 1.397 -4.343 5.097 1.00 96.50 89 ILE A CA 1
ATOM 738 C C . ILE A 1 89 ? -0.033 -4.769 4.759 1.00 96.50 89 ILE A C 1
ATOM 740 O O . ILE A 1 89 ? -0.908 -4.644 5.612 1.00 96.50 89 ILE A O 1
ATOM 744 N N . VAL A 1 90 ? -0.284 -5.306 3.562 1.00 97.56 90 VAL A N 1
ATOM 745 C CA . VAL A 1 90 ? -1.605 -5.832 3.183 1.00 97.56 90 VAL A CA 1
ATOM 746 C C . VAL A 1 90 ? -2.028 -6.961 4.124 1.00 97.56 90 VAL A C 1
ATOM 748 O O . VAL A 1 90 ? -3.149 -6.935 4.631 1.00 97.56 90 VAL A O 1
ATOM 751 N N . GLU A 1 91 ? -1.135 -7.904 4.432 1.00 95.25 91 GLU A N 1
ATOM 752 C CA . GLU A 1 91 ? -1.440 -8.980 5.383 1.00 95.25 91 GLU A CA 1
ATOM 753 C C . GLU A 1 91 ? -1.662 -8.449 6.810 1.00 95.25 91 GLU A C 1
ATOM 755 O O . GLU A 1 91 ? -2.570 -8.900 7.507 1.00 95.25 91 GLU A O 1
ATOM 760 N N . GLN A 1 92 ? -0.910 -7.433 7.245 1.00 92.44 92 GLN A N 1
ATOM 761 C CA . GLN A 1 92 ? -1.143 -6.768 8.534 1.00 92.44 92 GLN A CA 1
ATOM 762 C C . GLN A 1 92 ? -2.490 -6.036 8.581 1.00 92.44 92 GLN A C 1
ATOM 764 O O . GLN A 1 92 ? -3.179 -6.089 9.601 1.00 92.44 92 GLN A O 1
ATOM 769 N N . ILE A 1 93 ? -2.893 -5.384 7.486 1.00 94.38 93 ILE A N 1
ATOM 770 C CA . ILE A 1 93 ? -4.220 -4.775 7.364 1.00 94.38 93 ILE A CA 1
ATOM 771 C C . ILE A 1 93 ? -5.285 -5.866 7.434 1.00 94.38 93 ILE A C 1
ATOM 773 O O . ILE A 1 93 ? -6.237 -5.684 8.181 1.00 94.38 93 ILE A O 1
ATOM 777 N N . ARG A 1 94 ? -5.109 -7.012 6.762 1.00 94.00 94 ARG A N 1
ATOM 778 C CA . ARG A 1 94 ? -6.057 -8.140 6.809 1.00 94.00 94 ARG A CA 1
ATOM 779 C C . ARG A 1 94 ? -6.284 -8.660 8.227 1.00 94.00 94 ARG A C 1
ATOM 781 O O . ARG A 1 94 ? -7.423 -8.872 8.623 1.00 94.00 94 ARG A O 1
ATOM 788 N N . LEU A 1 95 ? -5.227 -8.770 9.036 1.00 92.38 95 LEU A N 1
ATOM 789 C CA . LEU A 1 95 ? -5.354 -9.147 10.453 1.00 92.38 95 LEU A CA 1
ATOM 790 C C . LEU A 1 95 ? -6.226 -8.176 11.265 1.00 92.38 95 LEU A C 1
ATOM 792 O O . LEU A 1 95 ? -6.767 -8.552 12.307 1.00 92.38 95 LEU A O 1
ATOM 796 N N . LEU A 1 96 ? -6.337 -6.924 10.819 1.00 92.25 96 LEU A N 1
ATOM 797 C CA . LEU A 1 96 ? -7.121 -5.893 11.480 1.00 92.25 96 LEU A CA 1
ATOM 798 C C . LEU A 1 96 ? -8.495 -5.709 10.839 1.00 92.25 96 LEU A C 1
ATOM 800 O O . LEU A 1 96 ? -9.451 -5.526 11.584 1.00 92.25 96 LEU A O 1
ATOM 804 N N . ASP A 1 97 ? -8.620 -5.703 9.515 1.00 93.31 97 ASP A N 1
ATOM 805 C CA . ASP A 1 97 ? -9.844 -5.459 8.751 1.00 93.31 97 ASP A CA 1
ATOM 806 C C . ASP A 1 97 ? -9.754 -6.068 7.335 1.00 93.31 97 ASP A C 1
ATOM 808 O O . ASP A 1 97 ? -9.039 -5.559 6.471 1.00 93.31 97 ASP A O 1
ATOM 812 N N . ASP A 1 98 ? -10.502 -7.151 7.099 1.00 93.88 98 ASP A N 1
ATOM 813 C CA . ASP A 1 98 ? -10.529 -7.866 5.813 1.00 93.88 98 ASP A CA 1
ATOM 814 C C . ASP A 1 98 ? -11.061 -7.006 4.657 1.00 93.88 98 ASP A C 1
ATOM 816 O O . ASP A 1 98 ? -10.617 -7.145 3.519 1.00 93.88 98 ASP A O 1
ATOM 820 N N . GLU A 1 99 ? -12.012 -6.112 4.935 1.00 93.44 99 GLU A N 1
ATOM 821 C CA . GLU A 1 99 ? -12.637 -5.280 3.909 1.00 93.44 99 GLU A CA 1
ATOM 822 C C . GLU A 1 99 ? -11.644 -4.239 3.383 1.00 93.44 99 GLU A C 1
ATOM 824 O O . GLU A 1 99 ? -11.467 -4.099 2.173 1.00 93.44 99 GLU A O 1
ATOM 829 N N . LEU A 1 100 ? -10.932 -3.557 4.284 1.00 94.94 100 LEU A N 1
ATOM 830 C CA . LEU A 1 100 ? -9.880 -2.614 3.906 1.00 94.94 100 LEU A CA 1
ATOM 831 C C . LEU A 1 100 ? -8.693 -3.306 3.225 1.00 94.94 100 LEU A C 1
ATOM 833 O O . LEU A 1 100 ? -8.027 -2.705 2.376 1.00 94.94 100 LEU A O 1
ATOM 837 N N . ALA A 1 101 ? -8.420 -4.561 3.592 1.00 95.81 101 ALA A N 1
ATOM 838 C CA . ALA A 1 101 ? -7.328 -5.333 3.021 1.00 95.81 101 ALA A CA 1
ATOM 839 C C . ALA A 1 101 ? -7.502 -5.580 1.521 1.00 95.81 101 ALA A C 1
ATOM 841 O O . ALA A 1 101 ? -6.507 -5.575 0.804 1.00 95.81 101 ALA A O 1
ATOM 842 N N . GLU A 1 102 ? -8.727 -5.738 1.013 1.00 96.31 102 GLU A N 1
ATOM 843 C CA . GLU A 1 102 ? -8.942 -5.923 -0.428 1.00 96.31 102 GLU A CA 1
ATOM 844 C C . GLU A 1 102 ? -8.623 -4.650 -1.228 1.00 96.31 102 GLU A C 1
ATOM 846 O O . GLU A 1 102 ? -7.974 -4.727 -2.275 1.00 96.31 102 GLU A O 1
ATOM 851 N N . SER A 1 103 ? -8.956 -3.468 -0.703 1.00 95.75 103 SER A N 1
ATOM 852 C CA . SER A 1 103 ? -8.567 -2.193 -1.326 1.00 95.75 103 SER A CA 1
ATOM 853 C C . SER A 1 103 ? -7.054 -1.958 -1.241 1.00 95.75 103 SER A C 1
ATOM 855 O O . SER A 1 103 ? -6.438 -1.494 -2.200 1.00 95.75 103 SER A O 1
ATOM 857 N N . ALA A 1 104 ? -6.419 -2.335 -0.126 1.00 96.00 104 ALA A N 1
ATOM 858 C CA . ALA A 1 104 ? -4.964 -2.270 0.033 1.00 96.00 104 ALA A CA 1
ATOM 859 C C . ALA A 1 104 ? -4.237 -3.238 -0.919 1.00 96.00 104 ALA A C 1
ATOM 861 O O . ALA A 1 104 ? -3.239 -2.885 -1.552 1.00 96.00 104 ALA A O 1
ATOM 862 N N . LYS A 1 105 ? -4.777 -4.449 -1.076 1.00 97.50 105 LYS A N 1
ATOM 863 C CA . LYS A 1 105 ? -4.280 -5.480 -1.987 1.00 97.50 105 LYS A CA 1
ATOM 864 C C . LYS A 1 105 ? -4.322 -5.025 -3.437 1.00 97.50 105 LYS A C 1
ATOM 866 O O . LYS A 1 105 ? -3.416 -5.377 -4.180 1.00 97.50 105 LYS A O 1
ATOM 871 N N . ALA A 1 106 ? -5.319 -4.242 -3.847 1.00 96.94 106 ALA A N 1
ATOM 872 C CA . ALA A 1 106 ? -5.373 -3.704 -5.204 1.00 96.94 106 ALA A CA 1
ATOM 873 C C . ALA A 1 106 ? -4.167 -2.793 -5.517 1.00 96.94 106 ALA A C 1
ATOM 875 O O . ALA A 1 106 ? -3.595 -2.895 -6.600 1.00 96.94 106 ALA A O 1
ATOM 876 N N . VAL A 1 107 ? -3.726 -1.973 -4.551 1.00 96.75 107 VAL A N 1
ATOM 877 C CA . VAL A 1 107 ? -2.516 -1.135 -4.683 1.00 96.75 107 VAL A CA 1
ATOM 878 C C . VAL A 1 107 ? -1.263 -2.001 -4.807 1.00 96.75 107 VAL A C 1
ATOM 880 O O . VAL A 1 107 ? -0.494 -1.834 -5.749 1.00 96.75 107 VAL A O 1
ATOM 883 N N . TRP A 1 108 ? -1.066 -2.948 -3.884 1.00 96.94 108 TRP A N 1
ATOM 884 C CA . TRP A 1 108 ? 0.070 -3.877 -3.945 1.00 96.94 108 TRP A CA 1
ATOM 885 C C . TRP A 1 108 ? 0.090 -4.658 -5.261 1.00 96.94 108 TRP A C 1
ATOM 887 O O . TRP A 1 108 ? 1.126 -4.738 -5.918 1.00 96.94 108 TRP A O 1
ATOM 897 N N . LYS A 1 109 ? -1.065 -5.188 -5.672 1.00 96.69 109 LYS A N 1
ATOM 898 C CA . LYS A 1 109 ? -1.201 -5.995 -6.878 1.00 96.69 109 LYS A CA 1
ATOM 899 C C . LYS A 1 109 ? -0.804 -5.219 -8.129 1.00 96.69 109 LYS A C 1
ATOM 901 O O . LYS A 1 109 ? -0.092 -5.775 -8.947 1.00 96.69 109 LYS A O 1
ATOM 906 N N . ALA A 1 110 ? -1.170 -3.944 -8.250 1.00 95.94 110 ALA A N 1
ATOM 907 C CA . ALA A 1 110 ? -0.740 -3.127 -9.386 1.00 95.94 110 ALA A CA 1
ATOM 908 C C . ALA A 1 110 ? 0.795 -3.056 -9.511 1.00 95.94 110 ALA A C 1
ATOM 910 O O . ALA A 1 110 ? 1.333 -3.095 -10.614 1.00 95.94 110 ALA A O 1
ATOM 911 N N . HIS A 1 111 ? 1.514 -2.996 -8.386 1.00 94.75 111 HIS A N 1
ATOM 912 C CA . HIS A 1 111 ? 2.976 -3.046 -8.391 1.00 94.75 111 HIS A CA 1
ATOM 913 C C . HIS A 1 111 ? 3.531 -4.455 -8.628 1.00 94.75 111 HIS A C 1
ATOM 915 O O . HIS A 1 111 ? 4.528 -4.597 -9.329 1.00 94.75 111 HIS A O 1
ATOM 921 N N . ALA A 1 112 ? 2.910 -5.486 -8.053 1.00 93.75 112 ALA A N 1
ATOM 92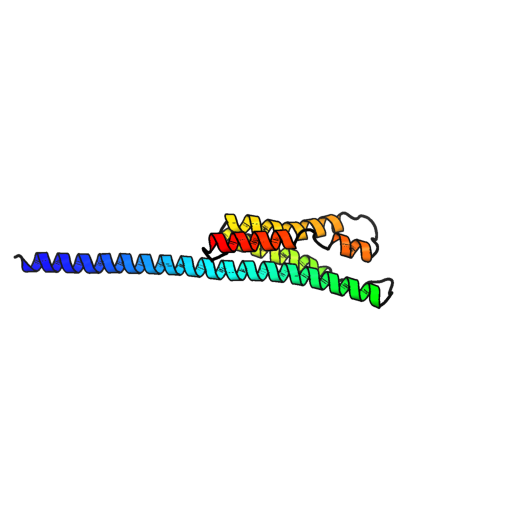2 C CA . ALA A 1 112 ? 3.325 -6.873 -8.242 1.00 93.75 112 ALA A CA 1
ATOM 923 C C . ALA A 1 112 ? 3.131 -7.340 -9.693 1.00 93.75 112 ALA A C 1
ATOM 925 O O . ALA A 1 112 ? 4.016 -7.988 -10.243 1.00 93.75 112 ALA A O 1
ATOM 926 N N . ASP A 1 113 ? 2.015 -6.962 -10.318 1.00 93.88 113 ASP A N 1
ATOM 927 C CA . ASP A 1 113 ? 1.723 -7.239 -11.724 1.00 93.88 113 ASP A CA 1
ATOM 928 C C . ASP A 1 113 ? 2.759 -6.537 -12.624 1.00 93.88 113 ASP A C 1
ATOM 930 O O . ASP A 1 113 ? 3.305 -7.171 -13.516 1.00 93.88 113 ASP A O 1
ATOM 934 N N . ALA A 1 114 ? 3.152 -5.292 -12.321 1.00 90.81 114 ALA A N 1
ATOM 935 C CA . ALA A 1 114 ? 4.216 -4.594 -13.056 1.00 90.81 114 ALA A CA 1
ATOM 936 C C . ALA A 1 114 ? 5.596 -5.284 -12.944 1.00 90.81 114 ALA A C 1
ATOM 938 O O . ALA A 1 114 ? 6.341 -5.362 -13.921 1.00 90.81 114 ALA A O 1
ATOM 939 N N . GLU A 1 115 ? 5.957 -5.808 -11.764 1.00 89.56 115 GLU A N 1
ATOM 940 C CA . GLU A 1 115 ? 7.182 -6.613 -11.601 1.00 89.56 115 GLU A CA 1
ATOM 941 C C . GLU A 1 115 ? 7.092 -7.948 -12.352 1.00 89.56 115 GLU A C 1
ATOM 943 O O . GLU A 1 115 ? 8.088 -8.411 -12.908 1.00 89.56 115 GLU A O 1
ATOM 948 N N . TRP A 1 116 ? 5.912 -8.572 -12.373 1.00 89.12 116 TRP A N 1
ATOM 949 C CA . TRP A 1 116 ? 5.677 -9.813 -13.104 1.00 89.12 116 TRP A CA 1
ATOM 950 C C . TRP A 1 116 ? 5.774 -9.606 -14.617 1.00 89.12 116 TRP A C 1
ATOM 952 O O . TRP A 1 116 ? 6.456 -10.371 -15.299 1.00 89.12 116 TRP A O 1
ATOM 962 N N . ASP A 1 117 ? 5.142 -8.551 -15.127 1.00 88.75 117 ASP A N 1
ATOM 963 C CA . ASP A 1 117 ? 5.183 -8.175 -16.536 1.00 88.75 117 ASP A CA 1
ATOM 964 C C . ASP A 1 117 ? 6.625 -7.904 -16.968 1.00 88.75 117 ASP A C 1
ATOM 966 O O . ASP A 1 117 ? 7.067 -8.450 -17.978 1.00 88.75 117 ASP A O 1
ATOM 970 N N . TYR A 1 118 ? 7.400 -7.177 -16.156 1.00 84.62 118 TYR A N 1
ATOM 971 C CA . TYR A 1 118 ? 8.831 -6.985 -16.390 1.00 84.62 118 TYR A CA 1
ATOM 972 C C . TYR A 1 118 ? 9.608 -8.311 -16.393 1.00 84.62 118 TYR A C 1
ATOM 974 O O . TYR A 1 118 ? 10.350 -8.590 -17.331 1.00 84.62 118 TYR A O 1
ATOM 982 N N . ALA A 1 119 ? 9.406 -9.169 -15.388 1.00 83.50 119 ALA A N 1
ATOM 983 C CA . ALA A 1 119 ? 10.084 -10.464 -15.297 1.00 83.50 119 ALA A CA 1
ATOM 984 C C . ALA A 1 119 ? 9.732 -11.425 -16.449 1.00 83.50 119 ALA A C 1
ATOM 986 O O . ALA A 1 119 ? 10.471 -12.375 -16.709 1.00 83.50 119 ALA A O 1
ATOM 987 N N . SER A 1 120 ? 8.603 -11.200 -17.127 1.00 84.12 120 SER A N 1
ATOM 988 C CA . SER A 1 120 ? 8.169 -11.990 -18.281 1.00 84.12 120 SER A CA 1
ATOM 989 C C . SER A 1 120 ? 8.874 -11.612 -19.591 1.00 84.12 120 SER A C 1
ATOM 991 O O . SER A 1 120 ? 8.797 -12.367 -20.565 1.00 84.12 120 SER A O 1
ATOM 993 N N . LEU A 1 121 ? 9.587 -10.481 -19.620 1.00 82.94 121 LEU A N 1
ATOM 994 C CA . LEU A 1 121 ? 10.365 -10.041 -20.774 1.00 82.94 121 LEU A CA 1
ATOM 995 C C . LEU A 1 121 ? 11.618 -10.927 -20.893 1.00 82.94 121 LEU A C 1
ATOM 997 O O . LEU A 1 121 ? 12.477 -10.944 -20.017 1.00 82.94 121 LEU A O 1
ATOM 1001 N N . GLN A 1 122 ? 11.697 -11.724 -21.964 1.00 65.25 122 GLN A N 1
ATOM 1002 C CA . GLN A 1 122 ? 12.748 -12.741 -22.151 1.00 65.25 122 GLN A CA 1
ATOM 1003 C C . GLN A 1 122 ? 14.057 -12.202 -22.761 1.00 65.25 122 GLN A C 1
ATOM 1005 O O . GLN A 1 122 ? 15.025 -12.953 -22.871 1.00 65.25 122 GLN A O 1
ATOM 1010 N N . GLU A 1 123 ? 14.102 -10.932 -23.167 1.00 72.19 123 GLU A N 1
ATOM 1011 C CA . GLU A 1 123 ? 15.239 -10.310 -23.860 1.00 72.19 123 GLU A CA 1
ATOM 1012 C C . GLU A 1 123 ? 15.771 -9.096 -23.084 1.00 72.19 123 GLU A C 1
ATOM 1014 O O . GLU A 1 123 ? 15.082 -8.566 -22.217 1.00 72.19 123 GLU A O 1
ATOM 1019 N N . GLU A 1 124 ? 16.997 -8.648 -23.389 1.00 66.88 124 GLU A N 1
ATOM 1020 C CA . GLU A 1 124 ? 17.503 -7.353 -22.909 1.00 66.88 124 GLU A CA 1
ATOM 1021 C C . GLU A 1 124 ? 16.591 -6.241 -23.440 1.00 66.88 124 GLU A C 1
ATOM 1023 O O . GLU A 1 124 ? 16.609 -5.900 -24.624 1.00 66.88 124 GLU A O 1
ATOM 1028 N N . VAL A 1 125 ? 15.759 -5.706 -22.551 1.00 72.19 125 VAL A N 1
ATOM 1029 C CA . VAL A 1 125 ? 14.834 -4.616 -22.850 1.00 72.19 125 VAL A CA 1
ATOM 1030 C C . VAL A 1 125 ? 15.582 -3.294 -22.745 1.00 72.19 125 VAL A C 1
ATOM 1032 O O . VAL A 1 125 ? 16.433 -3.115 -21.874 1.00 72.19 125 VAL A O 1
ATOM 1035 N N . ASP A 1 126 ? 15.270 -2.357 -23.640 1.00 79.06 126 ASP A N 1
ATOM 1036 C CA . ASP A 1 126 ? 15.780 -0.993 -23.522 1.00 79.06 126 ASP A CA 1
ATOM 1037 C C . ASP A 1 126 ? 15.383 -0.404 -22.150 1.00 79.06 126 ASP A C 1
ATOM 1039 O O . ASP A 1 126 ? 14.213 -0.517 -21.767 1.00 79.06 126 ASP A O 1
ATOM 1043 N N . PRO A 1 127 ? 16.308 0.255 -21.426 1.00 76.12 127 PRO A N 1
ATOM 1044 C CA . PRO A 1 127 ? 16.045 0.891 -20.135 1.00 76.12 127 PRO A CA 1
ATOM 1045 C C . PRO A 1 127 ? 14.763 1.730 -20.060 1.00 76.12 127 PRO A C 1
ATOM 1047 O O . PRO A 1 127 ? 14.113 1.788 -19.017 1.00 76.12 127 PRO A O 1
ATOM 1050 N N . MET A 1 128 ? 14.379 2.375 -21.165 1.00 79.75 128 MET A N 1
ATOM 1051 C CA . MET A 1 128 ? 13.159 3.173 -21.233 1.00 79.75 128 MET A CA 1
ATOM 1052 C C . MET A 1 128 ? 11.899 2.313 -21.118 1.00 79.75 128 MET A C 1
ATOM 1054 O O . MET A 1 128 ? 10.962 2.652 -20.393 1.00 79.75 128 MET A O 1
ATOM 1058 N N . GLU A 1 129 ? 11.866 1.199 -21.848 1.00 81.81 129 GLU A N 1
ATOM 1059 C CA . GLU A 1 129 ? 10.715 0.304 -21.852 1.00 81.81 129 GLU A CA 1
ATOM 1060 C C . GLU A 1 129 ? 10.665 -0.511 -20.549 1.00 81.81 129 GLU A C 1
ATOM 1062 O O . GLU A 1 129 ? 9.573 -0.736 -20.032 1.00 81.81 129 GLU A O 1
ATOM 1067 N N . GLU A 1 130 ? 11.816 -0.834 -19.940 1.00 81.81 130 GLU A N 1
ATOM 1068 C CA . GLU A 1 130 ? 11.884 -1.389 -18.577 1.00 81.81 130 GLU A CA 1
ATOM 1069 C C . GLU A 1 130 ? 11.161 -0.478 -17.567 1.00 81.81 130 GLU A C 1
ATOM 1071 O O . GLU A 1 130 ? 10.216 -0.914 -16.902 1.00 81.81 130 GLU A O 1
ATOM 1076 N N . LEU A 1 131 ? 11.552 0.799 -17.473 1.00 82.81 131 LEU A N 1
ATOM 1077 C CA . LEU A 1 131 ? 10.980 1.741 -16.500 1.00 82.81 131 LEU A CA 1
ATOM 1078 C C . LEU A 1 131 ? 9.480 1.959 -16.708 1.00 82.81 131 LEU A C 1
ATOM 1080 O O . LEU A 1 131 ? 8.714 2.066 -15.747 1.00 82.81 131 LEU A O 1
ATOM 1084 N N . LYS A 1 132 ? 9.043 1.981 -17.966 1.00 84.69 132 LYS A N 1
ATOM 1085 C CA . LYS A 1 132 ? 7.634 2.117 -18.327 1.00 84.69 132 LYS A CA 1
ATOM 1086 C C . LYS A 1 132 ? 6.807 0.899 -17.918 1.00 84.69 132 LYS A C 1
ATOM 1088 O O . LYS A 1 132 ? 5.713 1.084 -17.395 1.00 84.69 132 LYS A O 1
ATOM 1093 N N . VAL A 1 133 ? 7.313 -0.320 -18.119 1.00 86.62 133 VAL A N 1
ATOM 1094 C CA . VAL A 1 133 ? 6.623 -1.555 -17.700 1.00 86.62 133 VAL A CA 1
ATOM 1095 C C . VAL A 1 133 ? 6.546 -1.642 -16.174 1.00 86.62 133 VAL A C 1
ATOM 1097 O O . VAL A 1 133 ? 5.512 -2.000 -15.618 1.00 86.62 133 VAL A O 1
ATOM 1100 N N . LEU A 1 134 ? 7.610 -1.243 -15.477 1.00 85.56 134 LEU A N 1
ATOM 1101 C CA . LEU A 1 134 ? 7.665 -1.246 -14.011 1.00 85.56 134 LEU A CA 1
ATOM 1102 C C . LEU A 1 134 ? 6.803 -0.165 -13.354 1.00 85.56 134 LEU A C 1
ATOM 1104 O O . LEU A 1 134 ? 6.468 -0.273 -12.163 1.00 85.56 134 LEU A O 1
ATOM 1108 N N . SER A 1 135 ? 6.464 0.883 -14.099 1.00 86.75 135 SER A N 1
ATOM 1109 C CA . SER A 1 135 ? 5.585 1.957 -13.654 1.00 86.75 135 SER A CA 1
ATOM 1110 C C . SER A 1 135 ? 4.140 1.462 -13.632 1.00 86.75 135 SER A C 1
ATOM 1112 O O . SER A 1 135 ? 3.440 1.459 -14.640 1.00 86.75 135 SER A O 1
ATOM 1114 N N . ALA A 1 136 ? 3.677 1.042 -12.453 1.00 86.56 136 ALA A N 1
ATOM 1115 C CA . ALA A 1 136 ? 2.301 0.589 -12.265 1.00 86.56 136 ALA A CA 1
ATOM 1116 C C . ALA A 1 136 ? 1.275 1.662 -12.685 1.00 86.56 136 ALA A C 1
ATOM 1118 O O . ALA A 1 136 ? 1.345 2.814 -12.254 1.00 86.56 136 ALA A O 1
ATOM 1119 N N . SER A 1 137 ? 0.298 1.265 -13.503 1.00 86.00 137 SER A N 1
ATOM 1120 C CA . SER A 1 137 ? -0.757 2.144 -14.021 1.00 86.00 137 SER A CA 1
ATOM 1121 C C . SER A 1 137 ? -1.963 2.249 -13.081 1.00 86.00 137 SER A C 1
ATOM 1123 O O . SER A 1 137 ? -2.280 1.297 -12.371 1.00 86.00 137 SER A O 1
ATOM 1125 N N . GLY A 1 138 ? -2.689 3.374 -13.122 1.00 88.88 138 GLY A N 1
ATOM 1126 C CA . GLY A 1 138 ? -3.956 3.547 -12.388 1.00 88.88 138 GLY A CA 1
ATOM 1127 C C . GLY A 1 138 ? -3.806 3.682 -10.866 1.00 88.88 138 GLY A C 1
ATOM 1128 O O . GLY A 1 138 ? -4.761 3.465 -10.119 1.00 88.88 138 GLY A O 1
ATOM 1129 N N . LEU A 1 139 ? -2.601 4.003 -10.382 1.00 92.38 139 LEU A N 1
ATOM 1130 C CA . LEU A 1 139 ? -2.327 4.120 -8.948 1.00 92.38 139 LEU A CA 1
ATOM 1131 C C . LEU A 1 139 ? -3.117 5.243 -8.279 1.00 92.38 139 LEU A C 1
ATOM 1133 O O . LEU A 1 139 ? -3.529 5.078 -7.135 1.00 92.38 139 LEU A O 1
ATOM 1137 N N . ASP A 1 140 ? -3.371 6.350 -8.974 1.00 93.75 140 ASP A N 1
ATOM 1138 C CA . ASP A 1 140 ? -4.122 7.477 -8.419 1.00 93.75 140 ASP A CA 1
ATOM 1139 C C . ASP A 1 140 ? -5.551 7.075 -8.045 1.00 93.75 140 ASP A C 1
ATOM 1141 O O . ASP A 1 140 ? -6.037 7.405 -6.957 1.00 93.75 140 ASP A O 1
ATOM 1145 N N . GLU A 1 141 ? -6.232 6.336 -8.922 1.00 95.56 141 GLU A N 1
ATOM 1146 C CA . GLU A 1 141 ? -7.562 5.800 -8.652 1.00 95.56 141 GLU A CA 1
ATOM 1147 C C . GLU A 1 141 ? -7.530 4.805 -7.489 1.00 95.56 141 GLU A C 1
ATOM 1149 O O . GLU A 1 141 ? -8.372 4.886 -6.592 1.00 95.56 141 GLU A O 1
ATOM 1154 N N . LEU A 1 142 ? -6.535 3.914 -7.457 1.00 95.94 142 LEU A N 1
ATOM 1155 C CA . LEU A 1 142 ? -6.377 2.918 -6.394 1.00 95.94 142 LEU A CA 1
ATOM 1156 C C . LEU A 1 142 ? -6.068 3.562 -5.033 1.00 95.94 142 LEU A C 1
ATOM 1158 O O . LEU A 1 142 ? -6.653 3.181 -4.019 1.00 95.94 142 LEU A O 1
ATOM 1162 N N . HIS A 1 143 ? -5.211 4.587 -4.993 1.00 96.81 143 HIS A N 1
ATOM 1163 C CA . HIS A 1 143 ? -4.912 5.360 -3.784 1.00 96.81 143 HIS A CA 1
ATOM 1164 C C . HIS A 1 143 ? -6.160 6.072 -3.269 1.00 96.81 143 HIS A C 1
ATOM 1166 O O . HIS A 1 143 ? -6.443 6.039 -2.070 1.00 96.81 143 HIS A O 1
ATOM 1172 N N . ARG A 1 144 ? -6.938 6.701 -4.160 1.00 95.50 144 ARG A N 1
ATOM 1173 C CA . ARG A 1 144 ? -8.201 7.360 -3.790 1.00 95.50 144 ARG A CA 1
ATOM 1174 C C . ARG A 1 144 ? -9.233 6.362 -3.277 1.00 95.50 144 ARG A C 1
ATOM 1176 O O . ARG A 1 144 ? -9.906 6.671 -2.290 1.00 95.50 144 ARG A O 1
ATOM 1183 N N . ALA A 1 145 ? -9.345 5.191 -3.902 1.00 95.19 145 ALA A N 1
ATOM 1184 C CA . ALA A 1 145 ? -10.235 4.124 -3.456 1.00 95.19 145 ALA A CA 1
ATOM 1185 C C . ALA A 1 145 ? -9.853 3.653 -2.044 1.00 95.19 145 ALA A C 1
ATOM 1187 O O . ALA A 1 145 ? -10.687 3.700 -1.141 1.00 95.19 145 ALA A O 1
ATOM 1188 N N . LEU A 1 146 ? -8.571 3.348 -1.812 1.00 95.94 146 LEU 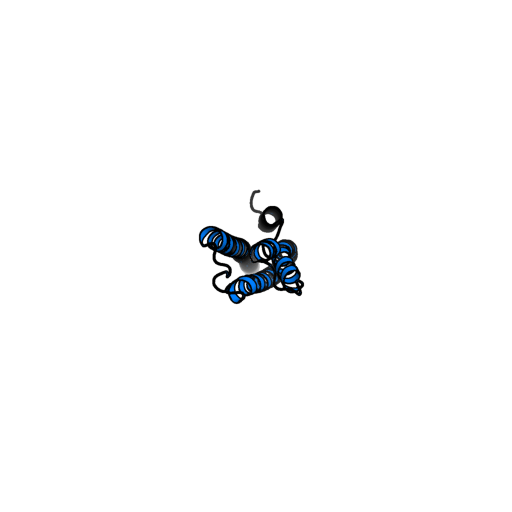A N 1
ATOM 1189 C CA . LEU A 1 146 ? -8.059 2.950 -0.498 1.00 95.94 146 LEU A CA 1
ATOM 1190 C C . LEU A 1 146 ? -8.326 4.010 0.584 1.00 95.94 146 LEU A C 1
ATOM 1192 O O . LEU A 1 146 ? -8.781 3.682 1.679 1.00 95.94 146 LEU A O 1
ATOM 1196 N N . ILE A 1 147 ? -8.077 5.290 0.288 1.00 95.56 147 ILE A N 1
ATOM 1197 C CA . ILE A 1 147 ? -8.348 6.389 1.228 1.00 95.56 147 ILE A CA 1
ATOM 1198 C C . ILE A 1 147 ? -9.848 6.496 1.523 1.00 95.56 147 ILE A C 1
ATOM 1200 O O . ILE A 1 147 ? -10.234 6.704 2.675 1.00 95.56 147 ILE A O 1
ATOM 1204 N N . THR A 1 148 ? -10.693 6.358 0.501 1.00 95.25 148 THR A N 1
ATOM 1205 C CA . THR A 1 148 ? -12.155 6.406 0.643 1.00 95.25 148 THR A CA 1
ATOM 1206 C C . THR A 1 148 ? -12.658 5.280 1.541 1.00 95.25 148 THR A C 1
ATOM 1208 O O . THR A 1 148 ? -13.404 5.538 2.489 1.00 95.25 148 THR A O 1
ATOM 1211 N N . ASP A 1 149 ? -12.202 4.051 1.304 1.00 94.69 149 ASP A N 1
ATOM 1212 C CA . ASP A 1 149 ? -12.568 2.896 2.122 1.00 94.69 149 ASP A CA 1
ATOM 1213 C C . ASP A 1 149 ? -12.058 3.019 3.553 1.00 94.69 149 ASP A C 1
ATOM 1215 O O . ASP A 1 149 ? -12.819 2.802 4.499 1.00 94.69 149 ASP A O 1
ATOM 1219 N N . PHE A 1 150 ? -10.818 3.477 3.738 1.00 94.38 150 PHE A N 1
ATOM 1220 C CA . PHE A 1 150 ? -10.289 3.763 5.066 1.00 94.38 150 PHE A CA 1
ATOM 1221 C C . PHE A 1 150 ? -11.153 4.794 5.803 1.00 94.38 150 PHE A C 1
ATOM 1223 O O . PHE A 1 150 ? -11.511 4.574 6.961 1.00 94.38 150 PHE A O 1
ATOM 1230 N N . ARG A 1 151 ? -11.537 5.904 5.153 1.00 92.06 151 ARG A N 1
ATOM 1231 C CA . ARG A 1 151 ? -12.394 6.931 5.772 1.00 92.06 151 ARG A CA 1
ATOM 1232 C C . ARG A 1 151 ? -13.751 6.366 6.170 1.00 92.06 151 ARG A C 1
ATOM 1234 O O . ARG A 1 151 ? -14.200 6.613 7.291 1.00 92.06 151 ARG A O 1
ATOM 1241 N N . ARG A 1 152 ? -14.371 5.568 5.299 1.00 92.88 152 ARG A N 1
ATOM 1242 C CA . ARG A 1 152 ? -15.649 4.895 5.563 1.00 92.88 152 ARG A CA 1
ATOM 1243 C C . ARG A 1 152 ? -15.560 3.969 6.778 1.00 92.88 152 ARG A C 1
ATOM 1245 O O . ARG A 1 152 ? -16.381 4.082 7.688 1.00 92.88 152 ARG A O 1
ATOM 1252 N N . ILE A 1 153 ? -14.542 3.111 6.836 1.00 87.31 153 ILE A N 1
ATOM 1253 C CA . ILE A 1 153 ? -14.333 2.140 7.924 1.00 87.31 153 ILE A CA 1
ATOM 1254 C C . ILE A 1 153 ? -13.969 2.848 9.237 1.00 87.31 153 ILE A C 1
ATOM 1256 O O . ILE A 1 153 ? -14.504 2.530 10.303 1.00 87.31 153 ILE A O 1
ATOM 1260 N N . ALA A 1 154 ? -13.128 3.881 9.168 1.00 82.31 154 ALA A N 1
ATOM 1261 C CA . ALA A 1 154 ? -12.733 4.696 10.314 1.00 82.31 154 ALA A CA 1
ATOM 1262 C C . ALA A 1 154 ? -13.823 5.682 10.781 1.00 82.31 154 ALA A C 1
ATOM 1264 O O . ALA A 1 154 ? -13.635 6.347 11.808 1.00 82.31 154 ALA A O 1
ATOM 1265 N N . LYS A 1 155 ? -14.950 5.775 10.055 1.00 80.88 155 LYS A N 1
ATOM 1266 C CA . LYS A 1 155 ? -16.033 6.756 10.254 1.00 80.88 155 LYS A CA 1
ATOM 1267 C C . LYS A 1 155 ? -15.523 8.201 10.271 1.00 80.88 155 LYS A C 1
ATOM 1269 O O . LYS A 1 155 ? -15.978 9.026 11.063 1.00 80.88 155 LYS A O 1
ATOM 1274 N N . LEU A 1 156 ? -14.529 8.486 9.438 1.00 61.19 156 LEU A N 1
ATOM 1275 C CA . LEU A 1 156 ? -14.005 9.827 9.221 1.00 61.19 156 LEU A CA 1
ATOM 1276 C C . LEU A 1 156 ? -14.891 10.565 8.205 1.00 61.19 156 LEU A C 1
ATOM 1278 O O . LEU A 1 156 ? -15.397 9.925 7.283 1.00 61.19 156 LEU A O 1
ATOM 1282 N N . PRO A 1 157 ? -15.091 11.888 8.352 1.00 48.25 157 PRO A N 1
ATOM 1283 C CA . PRO A 1 157 ? -15.767 12.671 7.324 1.00 48.25 157 PRO A CA 1
ATOM 1284 C C . PRO A 1 157 ? -15.015 12.564 5.987 1.00 48.25 157 PRO A C 1
ATOM 1286 O O . PRO A 1 157 ? -13.782 12.478 5.969 1.00 48.25 157 PRO A O 1
ATOM 1289 N N . SER A 1 158 ? -15.789 12.519 4.899 1.00 47.97 158 SER A N 1
ATOM 1290 C CA . SER A 1 158 ? -15.323 12.423 3.509 1.00 47.97 158 SER A CA 1
ATOM 1291 C C . SER A 1 158 ? -14.486 13.618 3.096 1.00 47.97 158 SER A C 1
ATOM 1293 O O . SER A 1 158 ? -14.941 14.753 3.363 1.00 47.97 158 SER A O 1
#

Organism: Mycolicibacterium iranicum (NCBI:txid912594)

Foldseek 3Di:
DVVVVVVVVVVVVVVVVVVVVVVVVVVVVVLVVLLVLLVVLLVLLLVLLVVLLVLLVVQVCVCVVPVDQDRPPPCPVSLVVSLVVLVVSLVVNCVSPVVLSVLSVVSSVLQVVLVVQLVPPPDPDRSVVNSVSNNRPPNVVSSVSSVVVSCVSNVHDD

Sequence (158 aa):
MWATVFAGLAVAGTVTNFLYTQWAITRRDTIKWRREELQKLVSNLLQLSRDRQSDLGDEYEAYVSNFSSRLPGREERKTKQHVWQMELIVEQIRLLDDELAESAKAVWKAHADAEWDYASLQEEVDPMEELKVLSASGLDELHRALITDFRRIAKLPS

pLDDT: mean 80.68, std 16.1, range [43.38, 97.56]

Radius of gyration: 25.45 Å; chains: 1; bounding box: 59×26×82 Å